Protein AF-A0A2T3LAE2-F1 (afdb_monomer_lite)

Organism: NCBI:txid81447

Structure (mmCIF, N/CA/C/O backbone):
data_AF-A0A2T3LAE2-F1
#
_entry.id   AF-A0A2T3LAE2-F1
#
loop_
_atom_site.group_PDB
_atom_site.id
_atom_site.type_symbol
_atom_site.label_atom_id
_atom_site.label_alt_id
_atom_site.label_comp_id
_atom_site.label_asym_id
_atom_site.label_entity_id
_atom_site.label_seq_id
_atom_site.pdbx_PDB_ins_code
_atom_site.Cartn_x
_atom_site.Cartn_y
_atom_site.Cartn_z
_atom_site.occupancy
_atom_site.B_iso_or_equiv
_atom_site.auth_seq_id
_atom_site.auth_comp_id
_atom_site.auth_asym_id
_atom_site.auth_atom_id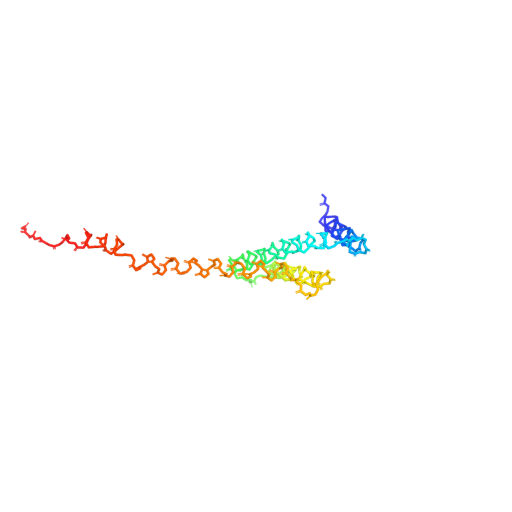
_atom_site.pdbx_PDB_model_num
ATOM 1 N N . MET A 1 1 ? 27.927 7.108 1.931 1.00 53.91 1 MET A N 1
ATOM 2 C CA . MET A 1 1 ? 27.332 6.174 2.907 1.00 53.91 1 MET A CA 1
ATOM 3 C C . MET A 1 1 ? 26.982 4.935 2.109 1.00 53.91 1 MET A C 1
ATOM 5 O O . MET A 1 1 ? 26.287 5.087 1.112 1.00 53.91 1 MET A O 1
ATOM 9 N N . ASP A 1 2 ? 27.569 3.784 2.433 1.00 77.88 2 ASP A N 1
ATOM 10 C CA . ASP A 1 2 ? 27.386 2.579 1.620 1.00 77.88 2 ASP A CA 1
ATOM 11 C C . ASP A 1 2 ? 25.928 2.117 1.653 1.00 77.88 2 ASP A C 1
ATOM 13 O O . ASP A 1 2 ? 25.253 2.179 2.681 1.00 77.88 2 ASP A O 1
ATOM 17 N N . TRP A 1 3 ? 25.447 1.635 0.510 1.00 76.06 3 TRP A N 1
ATOM 18 C CA . TRP A 1 3 ? 24.093 1.102 0.322 1.00 76.06 3 TRP A CA 1
ATOM 19 C C . TRP A 1 3 ? 23.739 0.015 1.351 1.00 76.06 3 TRP A C 1
ATOM 21 O O . TRP A 1 3 ? 22.630 -0.019 1.880 1.00 76.06 3 TRP A O 1
ATOM 31 N N . ILE A 1 4 ? 24.720 -0.811 1.721 1.00 75.19 4 ILE A N 1
ATOM 32 C CA . ILE A 1 4 ? 24.582 -1.848 2.752 1.00 75.19 4 ILE A CA 1
ATOM 33 C C . ILE A 1 4 ? 24.312 -1.223 4.129 1.00 75.19 4 ILE A C 1
ATOM 35 O O . ILE A 1 4 ? 23.499 -1.738 4.892 1.00 75.19 4 ILE A O 1
ATOM 39 N N . THR A 1 5 ? 24.952 -0.092 4.435 1.00 67.69 5 THR A N 1
ATOM 40 C CA . THR A 1 5 ? 24.758 0.652 5.687 1.00 67.69 5 THR A CA 1
ATOM 41 C C . THR A 1 5 ? 23.384 1.317 5.742 1.00 67.69 5 THR A C 1
ATOM 43 O O . THR A 1 5 ? 22.797 1.434 6.812 1.00 67.69 5 THR A O 1
ATOM 46 N N . PHE A 1 6 ? 22.848 1.735 4.593 1.00 82.12 6 PHE A N 1
ATOM 47 C CA . PHE A 1 6 ? 21.501 2.291 4.507 1.00 82.12 6 PHE A CA 1
ATOM 48 C C . PHE A 1 6 ? 20.425 1.215 4.716 1.00 82.12 6 PHE A C 1
ATOM 50 O O . PHE A 1 6 ? 19.500 1.423 5.499 1.00 82.12 6 PHE A O 1
ATOM 57 N N . ILE A 1 7 ? 20.571 0.042 4.086 1.00 77.44 7 ILE A N 1
ATOM 58 C CA . ILE A 1 7 ? 19.644 -1.086 4.281 1.00 77.44 7 ILE A CA 1
ATOM 59 C C . ILE A 1 7 ? 19.687 -1.597 5.721 1.00 77.44 7 ILE A C 1
ATOM 61 O O . ILE A 1 7 ? 18.638 -1.853 6.309 1.00 77.44 7 ILE A O 1
ATOM 65 N N . SER A 1 8 ? 20.877 -1.743 6.309 1.00 59.22 8 SER A N 1
ATOM 66 C CA . SER A 1 8 ? 20.995 -2.217 7.689 1.00 59.22 8 SER A CA 1
ATOM 67 C C . SER A 1 8 ? 20.395 -1.225 8.683 1.00 59.22 8 SER A C 1
ATOM 69 O O . SER A 1 8 ? 19.739 -1.646 9.633 1.00 59.22 8 SER A O 1
ATOM 71 N N . LEU A 1 9 ? 20.527 0.082 8.428 1.00 71.69 9 LEU A N 1
ATOM 72 C CA . LEU A 1 9 ? 19.852 1.122 9.201 1.00 71.69 9 LEU A CA 1
ATOM 73 C C . LEU A 1 9 ? 18.327 1.038 9.043 1.00 71.69 9 LEU A C 1
ATOM 75 O O . LEU A 1 9 ? 17.611 1.084 10.039 1.00 71.69 9 LEU A O 1
ATOM 79 N N . ALA A 1 10 ? 17.821 0.868 7.819 1.00 71.12 10 ALA A N 1
ATOM 80 C CA . ALA A 1 10 ? 16.387 0.737 7.566 1.00 71.12 10 ALA A CA 1
ATOM 81 C C . ALA A 1 10 ? 15.793 -0.501 8.261 1.00 71.12 10 ALA A C 1
ATOM 83 O O . ALA A 1 10 ? 14.755 -0.408 8.919 1.00 71.12 10 ALA A O 1
ATOM 84 N N . LEU A 1 11 ? 16.489 -1.640 8.198 1.00 71.62 11 LEU A N 1
ATOM 85 C CA . LEU A 1 11 ? 16.118 -2.862 8.913 1.00 71.62 11 LEU A CA 1
ATOM 86 C C . LEU A 1 11 ? 16.199 -2.693 10.435 1.00 71.62 11 LEU A C 1
ATOM 88 O O . LEU A 1 11 ? 15.324 -3.188 11.144 1.00 71.62 11 LEU A O 1
ATOM 92 N N . ALA A 1 12 ? 17.200 -1.977 10.952 1.00 57.62 12 ALA A N 1
ATOM 93 C CA . ALA A 1 12 ? 17.325 -1.676 12.379 1.00 57.62 12 ALA A CA 1
ATOM 94 C C . ALA A 1 12 ? 16.172 -0.790 12.884 1.00 57.62 12 ALA A C 1
ATOM 96 O O . ALA A 1 12 ? 15.620 -1.037 13.956 1.00 57.62 12 ALA A O 1
ATOM 97 N N . VAL A 1 13 ? 15.750 0.206 12.099 1.00 76.50 13 VAL A N 1
ATOM 98 C CA . VAL A 1 13 ? 14.578 1.031 12.429 1.00 76.50 13 VAL A CA 1
ATOM 99 C C . VAL A 1 13 ? 13.307 0.183 12.408 1.00 76.50 13 VAL A C 1
ATOM 101 O O . VAL A 1 13 ? 12.534 0.236 13.360 1.00 76.50 13 VAL A O 1
ATOM 104 N N . LEU A 1 14 ? 13.114 -0.654 11.384 1.00 75.94 14 LEU A N 1
ATOM 105 C CA . LEU A 1 14 ? 11.948 -1.540 11.284 1.00 75.94 14 LEU A CA 1
ATOM 106 C C . LEU A 1 14 ? 11.869 -2.534 12.449 1.00 75.94 14 LEU A C 1
ATOM 108 O O . LEU A 1 14 ? 10.818 -2.684 13.064 1.00 75.94 14 LEU A O 1
ATOM 112 N N . SER A 1 15 ? 12.985 -3.167 12.804 1.00 59.84 15 SER A N 1
ATOM 113 C CA . SER A 1 15 ? 13.050 -4.094 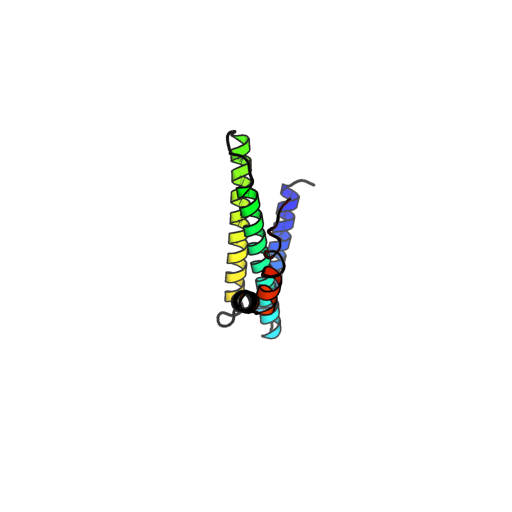13.943 1.00 59.84 15 SER A CA 1
ATOM 114 C C . SER A 1 15 ? 12.839 -3.391 15.285 1.00 59.84 15 SER A C 1
ATOM 116 O O . SER A 1 15 ? 12.173 -3.942 16.158 1.00 59.84 15 SER A O 1
ATOM 118 N N . THR A 1 16 ? 13.306 -2.148 15.434 1.00 66.75 16 THR A N 1
ATOM 119 C CA . THR A 1 16 ? 13.025 -1.324 16.622 1.00 66.75 16 THR A CA 1
ATOM 120 C C . THR A 1 16 ? 11.539 -0.975 16.716 1.00 66.75 16 THR A C 1
ATOM 122 O O . THR A 1 16 ? 10.958 -1.071 17.793 1.00 66.75 16 THR A O 1
ATOM 125 N N . VAL A 1 17 ? 10.893 -0.641 15.595 1.00 70.69 17 VAL A N 1
ATOM 126 C CA . VAL A 1 17 ? 9.442 -0.393 15.539 1.00 70.69 17 VAL A CA 1
ATOM 127 C C . VAL A 1 17 ? 8.658 -1.655 15.909 1.00 70.69 17 VAL A C 1
ATOM 129 O O . VAL A 1 17 ? 7.721 -1.566 16.695 1.00 70.69 17 VAL A O 1
ATOM 132 N N . ILE A 1 18 ? 9.075 -2.832 15.429 1.00 74.12 18 ILE A N 1
ATOM 133 C CA . ILE A 1 18 ? 8.465 -4.122 15.794 1.00 74.12 18 ILE A CA 1
ATOM 134 C C . ILE A 1 18 ? 8.683 -4.447 17.283 1.00 74.12 18 ILE A C 1
ATOM 136 O O . ILE A 1 18 ? 7.781 -4.958 17.939 1.00 74.12 18 ILE A O 1
ATOM 140 N N . ALA A 1 19 ? 9.845 -4.127 17.854 1.00 68.31 19 ALA A N 1
ATOM 141 C CA . ALA A 1 19 ? 10.113 -4.340 19.278 1.00 68.31 19 ALA A CA 1
ATOM 142 C C . ALA A 1 19 ? 9.275 -3.407 20.171 1.00 68.31 19 ALA A C 1
ATOM 144 O O . ALA A 1 19 ? 8.698 -3.851 21.163 1.00 68.31 19 ALA A O 1
ATOM 145 N N . VAL A 1 20 ? 9.147 -2.131 19.790 1.00 63.84 20 VAL A N 1
ATOM 146 C CA . VAL A 1 20 ? 8.247 -1.169 20.449 1.00 63.84 20 VAL A CA 1
ATOM 147 C C . VAL A 1 20 ? 6.793 -1.616 20.315 1.00 63.84 20 VAL A C 1
ATOM 149 O O . VAL A 1 20 ? 6.030 -1.511 21.268 1.00 63.84 20 VAL A O 1
ATOM 152 N N . TYR A 1 21 ? 6.423 -2.176 19.166 1.00 64.38 21 TYR A N 1
ATOM 153 C CA . TYR A 1 21 ? 5.112 -2.759 18.918 1.00 64.38 21 TYR A CA 1
ATOM 154 C C . TYR A 1 21 ? 4.830 -3.960 19.825 1.00 64.38 21 TYR A C 1
ATOM 156 O O . TYR A 1 21 ? 3.791 -4.000 20.472 1.00 64.38 21 TYR A O 1
ATOM 164 N N . GLN A 1 22 ? 5.761 -4.911 19.943 1.00 59.44 22 GLN A N 1
ATOM 165 C CA . GLN A 1 22 ? 5.615 -6.052 20.852 1.00 59.44 22 GLN A CA 1
ATOM 166 C C . GLN A 1 22 ? 5.527 -5.596 22.312 1.00 59.44 22 GLN A C 1
ATOM 168 O O . GLN A 1 22 ? 4.696 -6.099 23.063 1.00 59.44 22 GLN A O 1
ATOM 173 N N . TRP A 1 23 ? 6.321 -4.597 22.700 1.00 58.75 23 TRP A N 1
ATOM 174 C CA . TRP A 1 23 ? 6.257 -3.998 24.030 1.00 58.75 23 TRP A CA 1
ATOM 175 C C . TRP A 1 23 ? 4.918 -3.280 24.288 1.00 58.75 23 TRP A C 1
ATOM 177 O O . TRP A 1 23 ? 4.329 -3.458 25.350 1.00 58.75 23 TRP A O 1
ATOM 187 N N . ALA A 1 24 ? 4.383 -2.547 23.306 1.00 55.75 24 ALA A N 1
ATOM 188 C CA . ALA A 1 24 ? 3.093 -1.859 23.397 1.00 55.75 24 ALA A CA 1
ATOM 189 C C . ALA A 1 24 ? 1.893 -2.828 23.411 1.00 55.75 24 ALA A C 1
ATOM 191 O O . ALA A 1 24 ? 0.947 -2.625 24.169 1.00 55.75 24 ALA A O 1
ATOM 192 N N . VAL A 1 25 ? 1.946 -3.910 22.626 1.00 59.81 25 VAL A N 1
ATOM 193 C CA . VAL A 1 25 ? 0.921 -4.970 22.598 1.00 59.81 25 VAL A CA 1
ATOM 194 C C . VAL A 1 25 ? 0.876 -5.741 23.921 1.00 59.81 25 VAL A C 1
ATOM 196 O O . VAL A 1 25 ? -0.207 -6.106 24.374 1.00 59.81 25 VAL A O 1
ATOM 199 N N . ILE A 1 26 ? 2.027 -5.956 24.567 1.00 56.09 26 ILE A N 1
ATOM 200 C CA . ILE A 1 26 ? 2.114 -6.621 25.878 1.00 56.09 26 ILE A CA 1
ATOM 201 C C . ILE A 1 26 ? 1.645 -5.697 27.019 1.00 56.09 26 ILE A C 1
ATOM 203 O O . ILE A 1 26 ? 1.209 -6.198 28.055 1.00 56.09 26 ILE A O 1
ATOM 207 N N . ASN A 1 27 ? 1.704 -4.369 26.847 1.00 59.44 27 ASN A N 1
ATOM 208 C CA . ASN A 1 27 ? 1.588 -3.423 27.960 1.00 59.44 27 ASN A CA 1
ATOM 209 C C . ASN A 1 27 ? 0.333 -2.521 27.978 1.00 59.44 27 ASN A C 1
ATOM 211 O O . ASN A 1 27 ? 0.203 -1.771 28.943 1.00 59.44 27 ASN A O 1
ATOM 215 N N . GLU A 1 28 ? -0.600 -2.531 2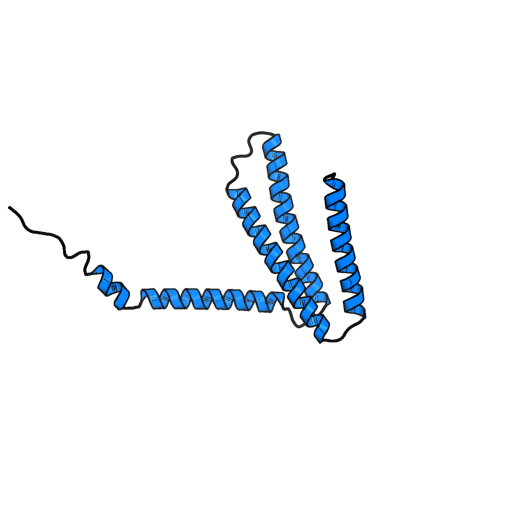7.004 1.00 53.97 28 GLU A N 1
ATOM 216 C CA . GLU A 1 28 ? -1.660 -1.496 27.032 1.00 53.97 28 GLU A CA 1
ATOM 217 C C . GLU A 1 28 ? -3.084 -1.788 26.504 1.00 53.97 28 GLU A C 1
ATOM 219 O O . GLU A 1 28 ? -3.366 -2.683 25.708 1.00 53.97 28 GLU A O 1
ATOM 224 N N . SER A 1 29 ? -3.992 -0.951 27.032 1.00 61.44 29 SER A N 1
ATOM 225 C CA . SER A 1 29 ? -5.457 -0.910 26.919 1.00 61.44 29 SER A CA 1
ATOM 226 C C . SER A 1 29 ? -6.021 -0.763 25.491 1.00 61.44 29 SER A C 1
ATOM 228 O O . SER A 1 29 ? -5.327 -0.368 24.557 1.00 61.44 29 SER A O 1
ATOM 230 N N . ASN A 1 30 ? -7.336 -0.987 25.333 1.00 63.62 30 ASN A N 1
ATOM 231 C CA . ASN A 1 30 ? -8.073 -0.938 24.054 1.00 63.62 30 ASN A CA 1
ATOM 232 C C . ASN A 1 30 ? -7.837 0.324 23.192 1.00 63.62 30 ASN A C 1
ATOM 234 O O . ASN A 1 30 ? -8.010 0.273 21.976 1.00 63.62 30 ASN A O 1
ATOM 238 N N . LYS A 1 31 ? -7.456 1.465 23.788 1.00 67.69 31 LYS A N 1
ATOM 239 C CA . LYS A 1 31 ? -7.214 2.713 23.046 1.00 67.69 31 LYS A CA 1
ATOM 240 C C . LYS A 1 31 ? -5.936 2.643 22.199 1.00 67.69 31 LYS A C 1
ATOM 242 O O . LYS A 1 31 ? -5.975 3.006 21.026 1.00 67.69 31 LYS A O 1
ATOM 247 N N . THR A 1 32 ? -4.853 2.120 22.768 1.00 72.19 32 THR A N 1
ATOM 248 C CA . THR A 1 32 ? -3.546 1.988 22.108 1.00 72.19 32 THR A CA 1
ATOM 249 C C . THR A 1 32 ? -3.600 0.955 20.987 1.00 72.19 32 THR A C 1
ATOM 251 O O . THR A 1 32 ? -3.053 1.188 19.913 1.00 72.19 32 THR A O 1
ATOM 254 N N . LYS A 1 33 ? -4.360 -0.135 21.179 1.00 72.00 33 LYS A N 1
ATOM 255 C CA . LYS A 1 33 ? -4.646 -1.126 20.127 1.00 72.00 33 LYS A CA 1
ATOM 256 C C . LYS A 1 33 ? -5.230 -0.471 18.879 1.00 72.00 33 LYS A C 1
ATOM 258 O O . LYS A 1 33 ? -4.686 -0.628 17.793 1.00 72.00 33 LYS A O 1
ATOM 263 N N . ARG A 1 34 ? -6.278 0.340 19.046 1.00 77.25 34 ARG A N 1
ATOM 264 C CA . ARG A 1 34 ? -6.944 1.022 17.929 1.00 77.25 34 ARG A CA 1
ATOM 265 C C . ARG A 1 34 ? -6.013 1.992 17.195 1.00 77.25 34 ARG A C 1
ATOM 267 O O . ARG A 1 34 ? -6.063 2.080 15.975 1.00 77.25 34 ARG A O 1
ATOM 274 N N . GLU A 1 35 ? -5.169 2.725 17.919 1.00 78.88 35 GLU A N 1
ATOM 275 C CA . GLU A 1 35 ? -4.173 3.625 17.314 1.00 78.88 35 GLU A CA 1
ATOM 276 C C . GLU A 1 35 ? -3.125 2.848 16.502 1.00 78.88 35 GLU A C 1
ATOM 278 O O . GLU A 1 35 ? -2.814 3.235 15.374 1.00 78.88 35 GLU A O 1
ATOM 283 N N . LEU A 1 36 ? -2.659 1.709 17.025 1.00 77.62 36 LEU A N 1
ATOM 284 C CA . LEU A 1 36 ? -1.759 0.791 16.325 1.00 77.62 36 LEU A CA 1
ATOM 285 C C . LEU A 1 36 ? -2.385 0.250 15.032 1.00 77.62 36 LEU A C 1
ATOM 287 O O . LEU A 1 36 ? -1.726 0.239 13.996 1.00 77.62 36 LEU A O 1
ATOM 291 N N . GLN A 1 37 ? -3.660 -0.141 15.066 1.00 81.56 37 GLN A N 1
ATOM 292 C CA . GLN A 1 37 ? -4.377 -0.630 13.885 1.00 81.56 37 GLN A CA 1
ATOM 293 C C . GLN A 1 37 ? -4.495 0.437 12.794 1.00 81.56 37 GLN A C 1
ATOM 295 O O . GLN A 1 37 ? -4.216 0.158 11.634 1.00 81.56 37 GLN A O 1
ATOM 300 N N . TYR A 1 38 ? -4.819 1.686 13.147 1.00 83.81 38 TYR A N 1
ATOM 301 C CA . TYR A 1 38 ? -4.843 2.778 12.167 1.00 83.81 38 TYR A CA 1
ATOM 302 C C . TYR A 1 38 ? -3.457 3.096 11.598 1.00 83.81 38 TYR A C 1
ATOM 304 O O . TYR A 1 38 ? -3.342 3.436 10.419 1.00 83.81 38 TYR A O 1
ATOM 312 N N . LEU A 1 39 ? -2.402 2.973 12.406 1.00 80.81 39 LEU A N 1
ATOM 313 C CA . LEU A 1 39 ? -1.032 3.136 11.930 1.00 80.81 39 LEU A CA 1
ATOM 314 C C . LEU A 1 39 ? -0.654 2.023 10.943 1.00 80.81 39 LEU A C 1
ATOM 316 O O . LEU A 1 39 ? -0.156 2.319 9.856 1.00 80.81 39 LEU A O 1
ATOM 320 N N . LEU A 1 40 ? -0.960 0.764 11.269 1.00 78.38 40 LEU A N 1
ATOM 321 C CA . LEU A 1 40 ? -0.775 -0.372 10.361 1.00 78.38 40 LEU A CA 1
ATOM 322 C C . LEU A 1 40 ? -1.618 -0.234 9.092 1.00 78.38 40 LEU A C 1
ATOM 324 O O . LEU A 1 40 ? -1.125 -0.523 8.005 1.00 78.38 40 LEU A O 1
ATOM 328 N N . ALA A 1 41 ? -2.837 0.293 9.197 1.00 79.62 41 ALA A N 1
ATOM 329 C CA . ALA A 1 41 ? -3.675 0.585 8.043 1.00 79.62 41 ALA A CA 1
ATOM 330 C C . ALA A 1 41 ? -3.098 1.688 7.151 1.00 79.62 41 ALA A C 1
ATOM 332 O O . ALA A 1 41 ? -3.175 1.603 5.923 1.00 79.62 41 ALA A O 1
ATOM 333 N N . GLY A 1 42 ? -2.457 2.696 7.744 1.00 79.69 42 GLY A N 1
ATOM 334 C CA . GLY A 1 42 ? -1.675 3.687 7.012 1.00 79.69 42 GLY A CA 1
ATOM 335 C C . GLY A 1 42 ? -0.493 3.060 6.266 1.00 79.69 42 GLY A C 1
ATOM 336 O O . GLY A 1 42 ? -0.305 3.331 5.080 1.00 79.69 42 GLY A O 1
ATOM 337 N N . VAL A 1 43 ? 0.269 2.185 6.932 1.00 79.56 43 VAL A N 1
ATOM 338 C CA . VAL A 1 43 ? 1.409 1.470 6.329 1.00 79.56 43 VAL A CA 1
ATOM 339 C C . VAL A 1 43 ? 0.953 0.552 5.195 1.00 79.56 43 VAL A C 1
ATOM 341 O O . VAL A 1 43 ? 1.538 0.599 4.114 1.00 79.56 43 VAL A O 1
ATOM 344 N N . ASN A 1 44 ? -0.112 -0.226 5.400 1.00 86.00 44 ASN A N 1
ATOM 345 C CA . ASN A 1 44 ? -0.687 -1.110 4.388 1.00 86.00 44 ASN A CA 1
ATOM 346 C C . ASN A 1 44 ? -1.100 -0.320 3.135 1.00 86.00 44 ASN A C 1
ATOM 348 O O . ASN A 1 44 ? -0.648 -0.628 2.033 1.00 86.00 44 ASN A O 1
ATOM 352 N N . ASN A 1 45 ? -1.865 0.763 3.303 1.00 84.38 45 ASN A N 1
ATOM 353 C CA . ASN A 1 45 ? -2.284 1.599 2.178 1.00 84.38 45 ASN A CA 1
ATOM 354 C C . ASN A 1 45 ? -1.097 2.248 1.452 1.00 84.38 45 ASN A C 1
ATOM 356 O O . ASN A 1 45 ? -1.092 2.318 0.223 1.00 84.38 45 ASN A O 1
ATOM 360 N N . ALA A 1 46 ? -0.080 2.707 2.185 1.00 83.38 46 ALA A N 1
ATOM 361 C CA . ALA A 1 46 ? 1.127 3.269 1.585 1.00 83.38 46 ALA A CA 1
ATOM 362 C C . ALA A 1 46 ? 1.914 2.216 0.785 1.00 83.38 46 ALA A C 1
ATOM 364 O O . ALA A 1 46 ? 2.383 2.511 -0.316 1.00 83.38 46 ALA A O 1
ATOM 365 N N . ALA A 1 47 ? 2.029 0.991 1.306 1.00 78.06 47 ALA A N 1
ATOM 366 C CA . ALA A 1 47 ? 2.678 -0.123 0.623 1.00 78.06 47 ALA A CA 1
ATOM 367 C C . ALA A 1 47 ? 1.929 -0.503 -0.665 1.00 78.06 47 ALA A C 1
ATOM 369 O O . ALA A 1 47 ? 2.546 -0.558 -1.726 1.00 78.06 47 ALA A O 1
ATOM 370 N N . LEU A 1 48 ? 0.598 -0.634 -0.613 1.00 82.75 48 LEU A N 1
ATOM 371 C CA . LEU A 1 48 ? -0.234 -0.903 -1.793 1.00 82.75 48 LEU A CA 1
ATOM 372 C C . LEU A 1 48 ? -0.122 0.205 -2.851 1.00 82.75 48 LEU A C 1
ATOM 374 O O . LEU A 1 48 ? 0.016 -0.075 -4.042 1.00 82.75 48 LEU A O 1
ATOM 378 N N . GLN A 1 49 ? -0.134 1.477 -2.438 1.00 86.88 49 GLN A N 1
ATOM 379 C CA . GLN A 1 49 ? 0.054 2.598 -3.364 1.00 86.88 49 GLN A CA 1
ATOM 380 C C . GLN A 1 49 ? 1.425 2.561 -4.039 1.00 86.88 49 GLN A C 1
ATOM 382 O O . GLN A 1 49 ? 1.518 2.765 -5.251 1.00 86.88 49 GLN A O 1
ATOM 387 N N . LYS A 1 50 ? 2.489 2.269 -3.281 1.00 85.38 50 LYS A N 1
ATOM 388 C CA . LYS A 1 50 ? 3.836 2.130 -3.841 1.00 85.38 50 LYS A CA 1
ATOM 389 C C . LYS A 1 50 ? 3.951 0.934 -4.775 1.00 85.38 50 LYS A C 1
ATOM 391 O O . LYS A 1 50 ? 4.519 1.094 -5.849 1.00 85.38 50 LYS A O 1
ATOM 396 N N . GLN A 1 51 ? 3.352 -0.206 -4.434 1.00 84.44 51 GLN A N 1
ATOM 397 C CA . GLN A 1 51 ? 3.285 -1.377 -5.308 1.00 84.44 51 GLN A CA 1
ATOM 398 C C . GLN A 1 51 ? 2.637 -1.031 -6.658 1.00 84.44 51 GLN A C 1
ATOM 400 O O . GLN A 1 51 ? 3.188 -1.360 -7.709 1.00 84.44 51 GLN A O 1
ATOM 405 N N . MET A 1 52 ? 1.499 -0.326 -6.647 1.00 85.00 52 MET A N 1
ATOM 406 C CA . MET A 1 52 ? 0.824 0.115 -7.875 1.00 85.00 52 MET A CA 1
ATOM 407 C C . MET A 1 52 ? 1.673 1.105 -8.678 1.00 85.00 52 MET A C 1
ATOM 409 O O . MET A 1 52 ? 1.782 0.979 -9.898 1.00 85.00 52 MET A O 1
ATOM 413 N N . ALA A 1 53 ? 2.307 2.073 -8.009 1.00 84.81 53 ALA A N 1
ATOM 414 C CA . ALA A 1 53 ? 3.204 3.020 -8.664 1.00 84.81 53 ALA A CA 1
ATOM 415 C C . ALA A 1 53 ? 4.396 2.307 -9.329 1.00 84.81 53 ALA A C 1
ATOM 417 O O . ALA A 1 53 ? 4.728 2.617 -10.472 1.00 84.81 53 ALA A O 1
ATOM 418 N N . TRP A 1 54 ? 4.987 1.317 -8.654 1.00 83.56 54 TRP A N 1
ATOM 419 C CA . TRP A 1 54 ? 6.089 0.516 -9.191 1.00 83.56 54 TRP A CA 1
ATOM 420 C C . TRP A 1 54 ? 5.649 -0.352 -10.369 1.00 83.56 54 TRP A C 1
ATOM 422 O O . TRP A 1 54 ? 6.335 -0.409 -11.383 1.00 83.56 54 TRP A O 1
ATOM 432 N N . GLN A 1 55 ? 4.466 -0.969 -10.292 1.00 86.81 55 GLN A N 1
ATOM 433 C CA . GLN A 1 55 ? 3.902 -1.728 -11.409 1.00 86.81 55 GLN A CA 1
ATOM 434 C C . GLN A 1 55 ? 3.694 -0.843 -12.646 1.00 86.81 55 GLN A C 1
ATOM 436 O O . GLN A 1 55 ? 3.997 -1.266 -13.760 1.00 86.81 55 GLN A O 1
ATOM 441 N N . ASN A 1 56 ? 3.228 0.394 -12.461 1.00 87.75 56 ASN A N 1
ATOM 442 C CA . ASN A 1 56 ? 3.097 1.347 -13.561 1.00 87.75 56 ASN A CA 1
ATOM 443 C C . ASN A 1 56 ? 4.459 1.710 -14.164 1.00 87.75 56 ASN A C 1
ATOM 445 O O . ASN A 1 56 ? 4.573 1.758 -15.384 1.00 87.75 56 ASN A O 1
ATOM 449 N N . GLN A 1 57 ? 5.490 1.905 -13.337 1.00 83.31 57 GLN A N 1
ATOM 450 C CA . GLN A 1 57 ? 6.851 2.158 -13.823 1.00 83.31 57 GLN A CA 1
ATOM 451 C C . GLN A 1 57 ? 7.401 0.972 -14.616 1.00 83.31 57 GLN A C 1
ATOM 453 O O . GLN A 1 57 ? 7.919 1.168 -15.712 1.00 83.31 57 GLN A O 1
ATOM 458 N N . ILE A 1 58 ? 7.214 -0.255 -14.120 1.00 84.81 58 ILE A N 1
ATOM 459 C CA . ILE A 1 58 ? 7.603 -1.483 -14.827 1.00 84.81 58 ILE A CA 1
ATOM 460 C C . ILE A 1 58 ? 6.940 -1.550 -16.204 1.00 84.81 58 ILE A C 1
ATOM 462 O O . ILE A 1 58 ? 7.599 -1.868 -17.188 1.00 84.81 58 ILE A O 1
ATOM 466 N N . ASN A 1 59 ? 5.655 -1.200 -16.292 1.00 85.00 59 ASN A N 1
ATOM 467 C CA . ASN A 1 59 ? 4.916 -1.206 -17.555 1.00 85.00 59 ASN A CA 1
ATOM 468 C C . ASN A 1 59 ? 5.405 -0.139 -18.553 1.00 85.00 59 ASN A C 1
ATOM 470 O O . ASN A 1 59 ? 5.098 -0.241 -19.738 1.00 85.00 59 ASN A O 1
ATOM 474 N N . THR A 1 60 ? 6.129 0.882 -18.085 1.00 84.88 60 THR A N 1
ATOM 475 C CA . THR A 1 60 ? 6.728 1.929 -18.929 1.00 84.88 60 THR A CA 1
ATOM 476 C C . THR A 1 60 ? 8.190 1.670 -19.294 1.00 84.88 60 THR A C 1
ATOM 478 O O . THR A 1 60 ? 8.765 2.471 -20.027 1.00 84.88 60 THR A O 1
ATOM 481 N N . LEU A 1 61 ? 8.803 0.592 -18.791 1.00 80.88 61 LEU A N 1
ATOM 482 C CA . LEU A 1 61 ? 10.174 0.229 -19.153 1.00 80.88 61 LEU A CA 1
ATOM 483 C C . LEU A 1 61 ? 10.238 -0.297 -20.594 1.00 80.88 61 LEU A C 1
ATOM 485 O O . LEU A 1 61 ? 9.340 -1.006 -21.055 1.00 80.88 61 LEU A O 1
ATOM 489 N N . ASP A 1 62 ? 11.332 0.031 -21.284 1.00 79.12 62 ASP A N 1
ATOM 490 C CA . ASP A 1 62 ? 11.666 -0.558 -22.581 1.00 79.12 62 ASP A CA 1
ATOM 491 C C . ASP A 1 62 ? 11.913 -2.072 -22.461 1.00 79.12 62 ASP A C 1
ATOM 493 O O . ASP A 1 62 ? 12.114 -2.624 -21.375 1.00 79.12 62 ASP A O 1
ATOM 497 N N . LYS A 1 63 ? 11.880 -2.774 -23.599 1.00 80.62 63 LYS A N 1
ATOM 498 C CA . LYS A 1 63 ? 12.053 -4.232 -23.633 1.00 80.62 63 LYS A CA 1
ATOM 499 C C . LYS A 1 63 ? 13.409 -4.644 -23.049 1.00 80.62 63 LYS A C 1
ATOM 501 O O . LYS A 1 63 ? 14.446 -4.102 -23.415 1.00 80.62 63 LYS A O 1
ATOM 506 N N . PHE A 1 64 ? 13.394 -5.666 -22.192 1.00 83.44 64 PHE A N 1
ATOM 507 C CA . PHE A 1 64 ? 14.598 -6.246 -21.594 1.00 83.44 64 PHE A CA 1
ATOM 508 C C . PHE A 1 64 ? 15.363 -7.100 -22.620 1.00 83.44 64 PHE A C 1
ATOM 510 O O . PHE A 1 64 ? 15.126 -8.305 -22.748 1.00 83.44 64 PHE A O 1
ATOM 517 N N . GLU A 1 65 ? 16.262 -6.477 -23.382 1.00 84.75 65 GLU A N 1
ATOM 518 C CA . GLU A 1 65 ? 17.012 -7.142 -24.458 1.00 84.75 65 GLU A CA 1
ATOM 519 C C . GLU A 1 65 ? 18.443 -7.505 -24.043 1.00 84.75 65 GLU A C 1
ATOM 521 O O . GLU A 1 65 ? 18.948 -8.564 -24.427 1.00 84.75 65 GLU A O 1
ATOM 526 N N . SER A 1 66 ? 19.094 -6.684 -23.213 1.00 89.19 66 SER A N 1
ATOM 527 C CA . SER A 1 66 ? 20.434 -6.972 -22.702 1.00 89.19 66 SER A CA 1
ATOM 528 C C . SER A 1 66 ? 20.403 -7.666 -21.338 1.00 89.19 66 SER A C 1
ATOM 530 O O . SER A 1 66 ? 19.437 -7.597 -20.578 1.00 89.19 66 SER A O 1
ATOM 532 N N . ARG A 1 67 ? 21.510 -8.326 -20.979 1.00 83.94 67 ARG A N 1
ATOM 533 C CA . ARG A 1 67 ? 21.664 -8.949 -19.655 1.00 83.94 67 ARG A CA 1
ATOM 534 C C . ARG A 1 67 ? 21.578 -7.930 -18.513 1.00 83.94 67 ARG A C 1
ATOM 536 O O . ARG A 1 67 ? 21.061 -8.265 -17.455 1.00 83.94 67 ARG A O 1
ATOM 543 N N . GLN A 1 68 ? 22.048 -6.706 -18.745 1.00 83.81 68 GLN A N 1
ATOM 544 C CA . GLN A 1 68 ? 21.965 -5.621 -17.771 1.00 83.81 68 GLN A CA 1
ATOM 545 C C . GLN A 1 68 ? 20.512 -5.172 -17.564 1.00 83.81 68 GLN A C 1
ATOM 547 O O . GLN A 1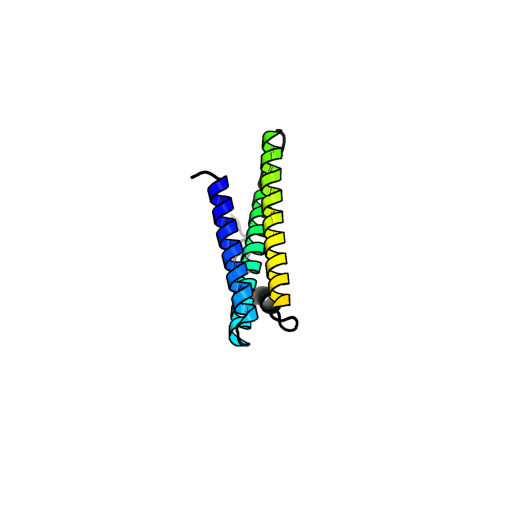 68 ? 20.096 -4.985 -16.424 1.00 83.81 68 GLN A O 1
ATOM 552 N N . ASP A 1 69 ? 19.716 -5.111 -18.633 1.00 84.00 69 ASP A N 1
ATOM 553 C CA . ASP A 1 69 ? 18.292 -4.765 -18.543 1.00 84.00 69 ASP A CA 1
ATOM 554 C C . ASP A 1 69 ? 17.511 -5.825 -17.764 1.00 84.00 69 ASP A C 1
ATOM 556 O O . ASP A 1 69 ? 16.626 -5.494 -16.981 1.00 84.00 69 ASP A O 1
ATOM 560 N N . TRP A 1 70 ? 17.872 -7.102 -17.915 1.00 85.06 70 TRP A N 1
ATOM 561 C CA . TRP A 1 70 ? 17.292 -8.189 -17.123 1.00 85.06 70 TRP A CA 1
ATOM 562 C C . TRP A 1 70 ? 17.619 -8.092 -15.633 1.00 85.06 70 TRP A C 1
ATOM 564 O O . TRP A 1 70 ? 16.755 -8.379 -14.801 1.00 85.06 70 TRP A O 1
ATOM 574 N N . ASP A 1 71 ? 18.841 -7.694 -15.282 1.00 84.19 71 ASP A N 1
ATOM 575 C CA . ASP A 1 71 ? 19.222 -7.494 -13.883 1.00 84.19 71 ASP A CA 1
ATOM 576 C C . ASP A 1 71 ? 18.472 -6.296 -13.281 1.00 84.19 71 ASP A C 1
ATOM 578 O O . ASP A 1 71 ? 17.933 -6.397 -12.177 1.00 84.19 71 ASP A O 1
ATOM 582 N N . THR A 1 72 ? 18.321 -5.209 -14.040 1.00 83.25 72 THR A N 1
ATOM 583 C CA . THR A 1 72 ? 17.484 -4.066 -13.661 1.00 83.25 72 THR A CA 1
ATOM 584 C C . THR A 1 72 ? 16.009 -4.459 -13.531 1.00 83.25 72 THR A C 1
ATOM 586 O O . THR A 1 72 ? 15.386 -4.173 -12.511 1.00 83.25 72 THR A O 1
ATOM 589 N N . GLY A 1 73 ? 15.446 -5.181 -14.501 1.00 83.31 73 GLY A N 1
ATOM 590 C CA . GLY A 1 73 ? 14.058 -5.647 -14.471 1.00 83.31 73 GLY A CA 1
ATOM 591 C C . GLY A 1 73 ? 13.761 -6.547 -13.270 1.00 83.31 73 GLY A C 1
ATOM 592 O O . GLY A 1 73 ? 12.710 -6.420 -12.643 1.00 83.31 73 GLY A O 1
ATOM 593 N N . ARG A 1 74 ? 14.709 -7.408 -12.879 1.00 85.56 74 ARG A N 1
ATOM 594 C CA . ARG A 1 74 ? 14.599 -8.214 -11.653 1.00 85.56 74 ARG A CA 1
ATOM 595 C C . ARG A 1 74 ? 14.555 -7.367 -10.388 1.00 85.56 74 ARG A C 1
ATOM 597 O O . ARG A 1 74 ? 13.808 -7.725 -9.484 1.00 85.56 74 ARG A O 1
ATOM 604 N N . LEU A 1 75 ? 15.328 -6.282 -10.311 1.00 84.25 75 LEU A N 1
ATOM 605 C CA . LEU A 1 75 ? 15.285 -5.368 -9.165 1.00 84.25 75 LEU A CA 1
ATOM 606 C C . LEU A 1 75 ? 13.908 -4.714 -9.043 1.00 84.25 75 LEU A C 1
ATOM 608 O O . LEU A 1 75 ? 13.300 -4.796 -7.981 1.00 84.25 75 LEU A O 1
ATOM 612 N N . TYR A 1 76 ? 13.370 -4.182 -10.142 1.00 82.31 76 TYR A N 1
ATOM 613 C CA . TYR A 1 76 ? 12.034 -3.585 -10.138 1.00 82.31 76 TYR A CA 1
ATOM 614 C C . TYR A 1 76 ? 10.941 -4.589 -9.747 1.00 82.31 76 TYR A C 1
ATOM 616 O O . TYR A 1 76 ? 10.071 -4.281 -8.933 1.00 82.31 76 TYR A O 1
ATOM 624 N N . LEU A 1 77 ? 10.980 -5.804 -10.305 1.00 83.69 77 LEU A N 1
ATOM 625 C CA . LEU A 1 77 ? 10.020 -6.855 -9.955 1.00 83.69 77 LEU A CA 1
ATOM 626 C C . LEU A 1 77 ? 10.128 -7.248 -8.480 1.00 83.69 77 LEU A C 1
ATOM 628 O O . LEU A 1 77 ? 9.105 -7.405 -7.820 1.00 83.69 77 LEU A O 1
ATOM 632 N N . ARG A 1 78 ? 11.354 -7.347 -7.957 1.00 85.62 78 ARG A N 1
ATOM 633 C CA . ARG A 1 78 ? 11.594 -7.653 -6.548 1.00 85.62 78 ARG A CA 1
ATOM 634 C C . ARG A 1 78 ? 11.049 -6.570 -5.627 1.00 85.62 78 ARG A C 1
ATOM 636 O O . ARG A 1 78 ? 10.340 -6.893 -4.689 1.00 85.62 78 ARG A O 1
ATOM 643 N N . GLU A 1 79 ? 11.317 -5.303 -5.914 1.00 80.69 79 GLU A N 1
ATOM 644 C CA . GLU A 1 79 ? 10.813 -4.193 -5.098 1.00 80.69 79 GLU A CA 1
ATOM 645 C C . GLU A 1 79 ? 9.279 -4.133 -5.091 1.00 80.69 79 GLU A C 1
ATOM 647 O O . GLU A 1 79 ? 8.670 -3.858 -4.057 1.00 80.69 79 GLU A O 1
ATOM 652 N N . ARG A 1 80 ? 8.628 -4.440 -6.222 1.00 83.69 80 ARG A N 1
ATOM 653 C CA . ARG A 1 80 ?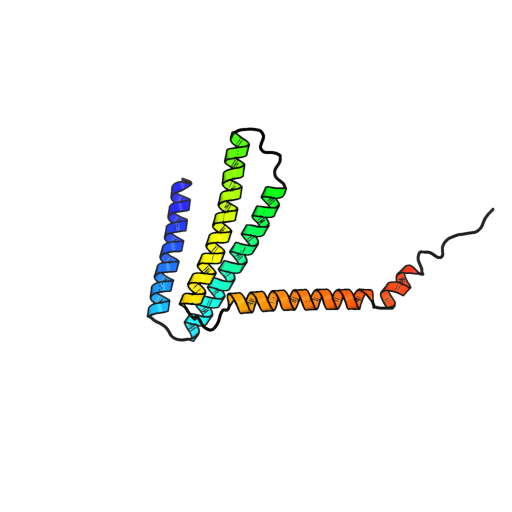 7.165 -4.589 -6.271 1.00 83.69 80 ARG A CA 1
ATOM 654 C C . ARG A 1 80 ? 6.690 -5.688 -5.316 1.00 83.69 80 ARG A C 1
ATOM 656 O O . ARG A 1 80 ? 5.703 -5.485 -4.608 1.00 83.69 80 ARG A O 1
ATOM 663 N N . ASP A 1 81 ? 7.359 -6.836 -5.328 1.00 80.62 81 ASP A N 1
ATOM 664 C CA . ASP A 1 81 ? 7.007 -7.974 -4.480 1.00 80.62 81 ASP A CA 1
ATOM 665 C C . ASP A 1 81 ? 7.271 -7.662 -2.992 1.00 80.62 81 ASP A C 1
ATOM 667 O O . ASP A 1 81 ? 6.423 -7.968 -2.156 1.00 80.62 81 ASP A O 1
ATOM 671 N N . ASP A 1 82 ? 8.345 -6.932 -2.669 1.00 81.94 82 ASP A N 1
ATOM 672 C CA . ASP A 1 82 ? 8.649 -6.461 -1.310 1.00 81.94 82 ASP A CA 1
ATOM 673 C C . ASP A 1 82 ? 7.532 -5.538 -0.767 1.00 81.94 82 ASP A C 1
ATOM 675 O O . ASP A 1 82 ? 7.145 -5.631 0.401 1.00 81.94 82 ASP A O 1
ATOM 679 N N . PHE A 1 83 ? 6.949 -4.662 -1.600 1.00 81.19 83 PHE A N 1
ATOM 680 C CA . PHE A 1 83 ? 5.794 -3.848 -1.187 1.00 81.19 83 PHE A CA 1
ATOM 681 C C . PHE A 1 83 ? 4.532 -4.684 -0.949 1.00 81.19 83 PHE A C 1
ATOM 683 O O . PHE A 1 83 ? 3.766 -4.381 -0.029 1.00 81.19 83 PHE A O 1
ATOM 690 N N . ALA A 1 84 ? 4.316 -5.733 -1.745 1.00 79.19 84 ALA A N 1
ATOM 691 C CA . ALA A 1 84 ? 3.207 -6.657 -1.529 1.00 79.19 84 ALA A CA 1
ATOM 692 C C . ALA A 1 84 ? 3.375 -7.417 -0.202 1.00 79.19 84 ALA A C 1
ATOM 694 O O . ALA A 1 84 ? 2.416 -7.550 0.559 1.00 79.19 84 ALA A O 1
ATOM 695 N N . GLU A 1 85 ? 4.596 -7.859 0.106 1.00 80.12 85 GLU A N 1
ATOM 696 C CA . GLU A 1 85 ? 4.926 -8.521 1.370 1.00 80.12 85 GLU A CA 1
ATOM 697 C C . GLU A 1 85 ? 4.741 -7.575 2.566 1.00 80.12 85 GLU A C 1
ATOM 699 O O . GLU A 1 85 ? 4.103 -7.945 3.551 1.00 80.12 85 GLU A O 1
ATOM 704 N N . LEU A 1 86 ? 5.191 -6.319 2.464 1.00 77.31 86 LEU A N 1
ATOM 705 C CA . LEU A 1 86 ? 4.963 -5.300 3.496 1.00 77.31 86 LEU A CA 1
ATOM 706 C C . LEU A 1 86 ? 3.472 -5.058 3.766 1.00 77.31 86 LEU A C 1
ATOM 708 O O . LEU A 1 86 ? 3.072 -4.935 4.926 1.00 77.31 86 LEU A O 1
ATOM 712 N N . ALA A 1 87 ? 2.644 -5.006 2.719 1.00 76.31 87 ALA A N 1
ATOM 713 C CA . ALA A 1 87 ? 1.199 -4.871 2.875 1.00 76.31 87 ALA A CA 1
ATOM 714 C C . ALA A 1 87 ? 0.601 -6.080 3.616 1.00 76.31 87 ALA A C 1
ATOM 716 O O . ALA A 1 87 ? -0.166 -5.894 4.564 1.00 76.31 87 ALA A O 1
ATOM 717 N N . GLN A 1 88 ? 0.999 -7.303 3.244 1.00 77.62 88 GLN A N 1
ATOM 718 C CA . GLN A 1 88 ? 0.543 -8.536 3.899 1.00 77.62 88 GLN A CA 1
ATOM 719 C C . GLN A 1 88 ? 0.982 -8.616 5.365 1.00 77.62 88 GLN A C 1
ATOM 721 O O . GLN A 1 88 ? 0.181 -8.982 6.225 1.00 77.62 88 GLN A O 1
ATOM 726 N N . LEU A 1 89 ? 2.222 -8.227 5.672 1.00 78.62 89 LEU A N 1
ATOM 727 C CA . LEU A 1 89 ? 2.736 -8.185 7.041 1.00 78.62 89 LEU A CA 1
ATOM 728 C C . LEU A 1 89 ? 1.967 -7.183 7.903 1.00 78.62 89 LEU A C 1
ATOM 730 O O . LEU A 1 89 ? 1.631 -7.500 9.041 1.00 78.62 89 LEU A O 1
ATOM 734 N N . ALA A 1 90 ? 1.645 -6.003 7.368 1.00 74.50 90 ALA A N 1
ATOM 735 C CA . ALA A 1 90 ? 0.829 -5.023 8.079 1.00 74.50 90 ALA A CA 1
ATOM 736 C C . ALA A 1 90 ? -0.574 -5.571 8.397 1.00 74.50 90 ALA A C 1
ATOM 738 O O . ALA A 1 90 ? -1.050 -5.394 9.516 1.00 74.50 90 ALA A O 1
ATOM 739 N N . THR A 1 91 ? -1.199 -6.293 7.459 1.00 78.31 91 THR A N 1
ATOM 740 C CA . THR A 1 91 ? -2.487 -6.972 7.686 1.00 78.31 91 THR A CA 1
ATOM 741 C C . THR A 1 91 ? -2.385 -8.075 8.736 1.00 78.31 91 THR A C 1
ATOM 743 O O . THR A 1 91 ? -3.215 -8.146 9.637 1.00 78.31 91 THR A O 1
ATOM 746 N N . ALA A 1 92 ? -1.353 -8.917 8.665 1.00 74.06 92 ALA A N 1
ATOM 747 C CA . ALA A 1 92 ? -1.150 -9.987 9.635 1.00 74.06 92 ALA A CA 1
ATOM 748 C C . ALA A 1 92 ? -0.898 -9.438 11.049 1.00 74.06 92 ALA A C 1
ATOM 750 O O . ALA A 1 92 ? -1.471 -9.935 12.015 1.00 74.06 92 ALA A O 1
ATOM 751 N N . LEU A 1 93 ? -0.076 -8.389 11.172 1.00 76.19 93 LEU A N 1
ATOM 752 C CA . LEU A 1 93 ? 0.179 -7.706 12.441 1.00 76.19 93 LEU A CA 1
ATOM 753 C C . LEU A 1 93 ? -1.107 -7.112 13.017 1.00 76.19 93 LEU A C 1
ATOM 755 O O . LEU A 1 93 ? -1.366 -7.274 14.209 1.00 76.19 93 LEU A O 1
ATOM 759 N N . GLU A 1 94 ? -1.933 -6.493 12.174 1.00 77.69 94 GLU A N 1
ATOM 760 C CA . GLU A 1 94 ? -3.214 -5.937 12.599 1.00 77.69 94 GLU A CA 1
ATOM 761 C C . GLU A 1 94 ? -4.137 -7.013 13.174 1.00 77.69 94 GLU A C 1
ATOM 763 O O . GLU A 1 94 ? -4.656 -6.839 14.278 1.00 77.69 94 GLU A O 1
ATOM 768 N N . GLY A 1 95 ? -4.266 -8.147 12.479 1.00 75.44 95 GLY A N 1
ATOM 769 C CA . GLY A 1 95 ? -5.070 -9.278 12.942 1.00 75.44 95 GLY A CA 1
ATOM 770 C C . GLY A 1 95 ? -4.566 -9.900 14.249 1.00 75.44 95 GLY A C 1
ATOM 771 O O . GLY A 1 95 ? -5.346 -10.504 14.976 1.00 75.44 95 GLY A O 1
ATOM 772 N N . VAL A 1 96 ? -3.283 -9.733 14.593 1.00 76.44 96 VAL A N 1
ATOM 773 C CA . VAL A 1 96 ? -2.739 -10.151 15.900 1.00 76.44 96 VAL A CA 1
ATOM 774 C C . VAL A 1 96 ? -3.119 -9.174 17.024 1.00 76.44 96 VAL A C 1
ATOM 776 O O . VAL A 1 96 ? -3.219 -9.593 18.177 1.00 76.44 96 VAL A O 1
ATOM 779 N N . ILE A 1 97 ? -3.339 -7.884 16.736 1.00 74.44 97 ILE A N 1
ATOM 780 C CA . ILE A 1 97 ? -3.760 -6.894 17.752 1.00 74.44 97 ILE A CA 1
ATOM 781 C C . ILE A 1 97 ? -5.208 -7.120 18.182 1.00 74.44 97 ILE A C 1
ATOM 783 O O . ILE A 1 97 ? -5.517 -7.079 19.382 1.00 74.44 97 ILE A O 1
ATOM 787 N N . ASP A 1 98 ? -6.083 -7.288 17.195 1.00 76.06 98 ASP A N 1
ATOM 788 C CA . ASP A 1 98 ? -7.512 -7.525 17.361 1.00 76.06 98 ASP A CA 1
ATOM 789 C C . ASP A 1 98 ? -7.999 -8.331 16.153 1.00 76.06 98 ASP A C 1
ATOM 791 O O . ASP A 1 98 ? -7.949 -7.868 15.014 1.00 76.06 98 ASP A O 1
ATOM 795 N N . THR A 1 99 ? -8.429 -9.562 16.414 1.00 78.25 99 THR A N 1
ATOM 796 C CA . THR A 1 99 ? -8.918 -10.492 15.392 1.00 78.25 99 THR A CA 1
ATOM 797 C C . THR A 1 99 ? -10.318 -10.144 14.906 1.00 78.25 99 THR A C 1
ATOM 799 O O . THR A 1 99 ? -10.710 -10.594 13.832 1.00 78.25 99 THR A O 1
ATOM 802 N N . ASP A 1 100 ? -11.072 -9.376 15.696 1.00 79.38 100 ASP A N 1
ATOM 803 C CA . ASP A 1 100 ? -12.503 -9.165 15.490 1.00 79.38 100 ASP A CA 1
ATOM 804 C C . ASP A 1 100 ? -12.788 -7.825 14.799 1.00 79.38 100 ASP A C 1
ATOM 806 O O . ASP A 1 100 ? -13.845 -7.651 14.193 1.00 79.38 100 ASP A O 1
ATOM 810 N N . ASN A 1 101 ? -11.851 -6.873 14.869 1.00 81.69 101 ASN A N 1
ATOM 811 C CA . ASN A 1 101 ? -11.967 -5.563 14.230 1.00 81.69 101 ASN A CA 1
ATOM 812 C C . ASN A 1 101 ? -10.721 -5.260 13.393 1.00 81.69 101 ASN A C 1
ATOM 814 O O . ASN A 1 101 ? -9.639 -5.146 13.954 1.00 81.69 101 ASN A O 1
ATOM 818 N N . SER A 1 102 ? -10.869 -5.025 12.084 1.00 85.06 102 SER A N 1
ATOM 819 C CA . SER A 1 102 ? -9.781 -4.557 11.210 1.00 85.06 102 SER A CA 1
ATOM 820 C C . SER A 1 102 ? -10.009 -3.103 10.778 1.00 85.06 102 SER A C 1
ATOM 822 O O . SER A 1 102 ? -10.998 -2.753 10.126 1.00 85.06 102 SER A O 1
ATOM 824 N N . ALA A 1 103 ? -9.075 -2.222 11.137 1.00 84.56 103 ALA A N 1
ATOM 825 C CA . ALA A 1 103 ? -9.012 -0.866 10.610 1.00 84.56 103 ALA A CA 1
ATOM 826 C C . ALA A 1 103 ? -8.589 -0.856 9.131 1.00 84.56 103 ALA A C 1
ATOM 828 O O . ALA A 1 103 ? -9.078 0.005 8.396 1.00 84.56 103 ALA A O 1
ATOM 829 N N . ILE A 1 104 ? -7.753 -1.801 8.674 1.00 82.25 104 ILE A N 1
ATOM 830 C CA . ILE A 1 104 ? -7.424 -1.989 7.248 1.00 82.25 104 ILE A CA 1
ATOM 831 C C . ILE A 1 104 ? -8.695 -2.256 6.441 1.00 82.25 104 ILE A C 1
ATOM 833 O O . ILE A 1 104 ? -8.971 -1.520 5.491 1.00 82.25 104 ILE A O 1
ATOM 837 N N . GLU A 1 105 ? -9.496 -3.241 6.847 1.00 88.75 105 GLU A N 1
ATOM 838 C CA . GLU A 1 105 ? -10.758 -3.592 6.188 1.00 88.75 105 GLU A CA 1
ATOM 839 C C . GLU A 1 105 ? -11.731 -2.409 6.209 1.00 88.75 105 GLU A C 1
ATOM 841 O O . GLU A 1 105 ? -12.178 -1.952 5.159 1.00 88.75 105 GLU A O 1
ATOM 846 N N . SER A 1 106 ? -11.945 -1.793 7.379 1.00 87.06 106 SER A N 1
ATOM 847 C CA . SER A 1 106 ? -12.795 -0.601 7.500 1.00 87.06 106 SER A CA 1
ATOM 848 C C . SER A 1 106 ? -12.329 0.553 6.596 1.00 87.06 106 SER A C 1
ATOM 850 O O . SER A 1 106 ? -13.151 1.326 6.095 1.00 87.06 106 SER A O 1
ATOM 852 N N . MET A 1 107 ? -11.022 0.746 6.404 1.00 82.50 107 MET A N 1
ATOM 853 C CA . MET A 1 107 ? -10.505 1.771 5.492 1.00 82.50 107 MET A CA 1
ATOM 854 C C . MET A 1 107 ? -10.728 1.399 4.023 1.00 82.50 107 MET A C 1
ATOM 856 O O . MET A 1 107 ? -11.134 2.270 3.248 1.00 82.50 107 MET A O 1
ATOM 860 N N . MET A 1 108 ? -10.514 0.137 3.644 1.00 82.50 108 MET A N 1
ATOM 861 C CA . MET A 1 108 ? -10.797 -0.353 2.292 1.00 82.50 108 MET A CA 1
ATOM 862 C C . MET A 1 108 ? -12.284 -0.237 1.951 1.00 82.50 108 MET A C 1
ATOM 864 O O . MET A 1 108 ? -12.623 0.325 0.909 1.00 82.50 108 MET A O 1
ATOM 868 N N . ASP A 1 109 ? -13.176 -0.646 2.849 1.00 88.81 109 ASP A N 1
ATOM 869 C CA . ASP A 1 109 ? -14.626 -0.538 2.664 1.00 88.81 109 ASP A CA 1
ATOM 870 C C . ASP A 1 109 ? -15.077 0.911 2.482 1.00 88.81 109 ASP A C 1
ATOM 872 O O . ASP A 1 109 ? -15.908 1.229 1.624 1.00 88.81 109 ASP A O 1
ATOM 876 N N . ARG A 1 110 ? -14.491 1.839 3.250 1.00 85.81 110 ARG A N 1
ATOM 877 C CA . ARG A 1 110 ? -14.738 3.276 3.070 1.00 85.81 110 ARG A CA 1
ATOM 878 C C . ARG A 1 110 ? -14.270 3.758 1.702 1.00 85.81 110 ARG A C 1
ATOM 880 O O . ARG A 1 110 ? -14.991 4.535 1.074 1.00 85.81 110 ARG A O 1
ATOM 887 N N . ALA A 1 111 ? -13.106 3.311 1.236 1.00 77.81 111 ALA A N 1
ATOM 888 C CA . ALA A 1 111 ? -12.593 3.667 -0.083 1.00 77.81 111 ALA A CA 1
ATOM 889 C C . ALA A 1 111 ? -13.502 3.133 -1.204 1.00 77.81 111 ALA A C 1
ATOM 891 O O . ALA A 1 111 ? -13.880 3.900 -2.092 1.00 77.81 111 ALA A O 1
ATOM 892 N N . ILE A 1 112 ? -13.938 1.871 -1.120 1.00 85.31 112 ILE A N 1
ATOM 893 C CA . ILE A 1 112 ? -14.908 1.273 -2.051 1.00 85.31 112 ILE A CA 1
ATOM 894 C C . ILE A 1 112 ? -16.206 2.085 -2.044 1.00 85.31 112 ILE A C 1
ATOM 896 O O . ILE A 1 112 ? -16.662 2.535 -3.096 1.00 85.31 112 ILE A O 1
ATOM 900 N N . SER A 1 113 ? -16.753 2.383 -0.862 1.00 88.56 113 SER A N 1
ATOM 901 C CA . SER A 1 113 ? -17.967 3.194 -0.721 1.00 88.56 113 SER A CA 1
ATOM 902 C C . SER A 1 113 ? -17.816 4.592 -1.335 1.00 88.56 113 SER A C 1
ATOM 904 O O . SER A 1 113 ? -18.750 5.107 -1.954 1.00 88.56 113 SER A O 1
ATOM 906 N N . MET A 1 114 ? -16.649 5.228 -1.194 1.00 82.44 114 MET A N 1
ATOM 907 C CA . MET A 1 114 ? -16.361 6.517 -1.830 1.00 82.44 114 MET A CA 1
ATOM 908 C C . MET A 1 114 ? -16.349 6.416 -3.357 1.00 82.44 114 MET A C 1
ATOM 910 O O . MET A 1 114 ? -16.946 7.265 -4.021 1.00 82.44 114 MET A O 1
ATOM 914 N N . VAL A 1 115 ? -15.714 5.383 -3.916 1.00 81.81 115 VAL A N 1
ATOM 915 C CA . VAL A 1 115 ? -15.680 5.146 -5.366 1.00 81.81 115 VAL A CA 1
ATOM 916 C C . VAL A 1 115 ? -17.082 4.866 -5.902 1.00 81.81 115 VAL A C 1
ATOM 918 O O . VAL A 1 115 ? -17.492 5.472 -6.889 1.00 81.81 115 VAL A O 1
ATOM 921 N N . GLU A 1 116 ? -17.871 4.033 -5.224 1.00 87.25 116 GLU A N 1
ATOM 922 C CA . GLU A 1 116 ? -19.262 3.776 -5.602 1.00 87.25 116 GLU A CA 1
ATOM 923 C C . GLU A 1 116 ? -20.112 5.049 -5.593 1.00 87.25 116 GLU A C 1
ATOM 925 O O . GLU A 1 116 ? -20.902 5.283 -6.512 1.00 87.25 116 GLU A O 1
ATOM 930 N N . LYS A 1 117 ? -19.952 5.894 -4.567 1.00 87.38 117 LYS A N 1
ATOM 931 C CA . LYS A 1 117 ? -20.632 7.193 -4.489 1.00 87.38 117 LYS A CA 1
ATOM 932 C C . LYS A 1 117 ? -20.204 8.111 -5.631 1.00 87.38 117 LYS A C 1
ATOM 934 O O . LYS A 1 117 ? -21.063 8.760 -6.221 1.00 87.38 117 LYS A O 1
ATOM 939 N N . ASN A 1 118 ? -18.919 8.133 -5.984 1.00 82.81 118 ASN A N 1
ATOM 940 C CA . ASN A 1 118 ? -18.411 8.906 -7.118 1.00 82.81 118 ASN A CA 1
ATOM 941 C C . ASN A 1 118 ? -19.002 8.407 -8.449 1.00 82.81 118 ASN A C 1
ATOM 943 O O . ASN A 1 118 ? -19.565 9.192 -9.209 1.00 82.81 118 ASN A O 1
ATOM 947 N N . ASN A 1 119 ? -18.999 7.095 -8.686 1.00 82.12 119 ASN A N 1
ATOM 948 C CA . ASN A 1 119 ? -19.596 6.496 -9.882 1.00 82.12 119 ASN A CA 1
ATOM 949 C C . ASN A 1 119 ? -21.096 6.813 -9.986 1.00 82.12 119 ASN A C 1
ATOM 951 O O . ASN A 1 119 ? -21.589 7.176 -11.057 1.00 82.12 119 ASN A O 1
ATOM 955 N N . LYS A 1 120 ? -21.825 6.751 -8.863 1.00 85.69 120 LYS A N 1
ATOM 956 C CA . LYS A 1 120 ? -23.229 7.180 -8.797 1.00 85.69 120 LYS A CA 1
ATOM 957 C C . LYS A 1 120 ? -23.362 8.658 -9.166 1.00 85.69 120 LYS A C 1
ATOM 959 O O . LYS A 1 120 ? -24.159 8.971 -10.048 1.00 85.69 120 LYS A O 1
ATOM 964 N N . LEU A 1 121 ? -22.562 9.550 -8.578 1.00 83.25 121 LEU A N 1
ATOM 965 C CA . LEU A 1 121 ? -22.571 10.983 -8.901 1.00 83.25 121 LEU A CA 1
ATOM 966 C C . LEU A 1 121 ? -22.317 11.247 -10.391 1.00 83.25 121 LEU A C 1
ATOM 968 O O . LEU A 1 121 ? -23.059 12.016 -10.995 1.00 83.25 121 LEU A O 1
ATOM 972 N N . GLN A 1 122 ? -21.346 10.573 -11.010 1.00 79.50 122 GLN A N 1
ATOM 973 C CA . GLN A 1 122 ? -21.085 10.695 -12.449 1.00 79.50 122 GLN A CA 1
ATOM 974 C C . GLN A 1 122 ? -22.267 10.200 -13.289 1.00 79.50 122 GLN A C 1
ATOM 976 O O . GLN A 1 122 ? -22.690 10.879 -14.224 1.00 79.50 122 GLN A O 1
ATOM 981 N N . SER A 1 123 ? -22.868 9.064 -12.921 1.00 78.44 123 SER A N 1
ATOM 982 C CA . SER A 1 123 ? -24.057 8.541 -13.605 1.00 78.44 123 SER A CA 1
ATOM 983 C C . SER A 1 123 ? -25.264 9.486 -13.505 1.00 78.44 123 SER A C 1
ATOM 985 O O . SER A 1 123 ? -26.050 9.587 -14.446 1.00 78.44 123 SER A O 1
ATOM 987 N N . HIS A 1 124 ? -25.397 10.215 -12.392 1.00 75.12 124 HIS A N 1
ATOM 988 C CA . HIS A 1 124 ? -26.412 11.251 -12.217 1.00 75.12 124 HIS A CA 1
ATOM 989 C C . HIS A 1 124 ? -26.055 12.541 -12.974 1.00 75.12 124 HIS A C 1
ATOM 991 O O . HIS A 1 124 ? -26.939 13.149 -13.571 1.00 75.12 124 HIS A O 1
ATOM 997 N N . GLY A 1 125 ? -24.777 12.927 -13.030 1.00 72.19 125 GLY A N 1
ATOM 998 C CA . GLY A 1 125 ? -24.292 14.076 -13.803 1.00 72.19 125 GLY A CA 1
ATOM 999 C C . GLY A 1 125 ? -24.463 13.910 -15.318 1.00 72.19 125 GLY A C 1
ATOM 1000 O O . GLY A 1 125 ? -24.795 14.874 -16.008 1.00 72.19 125 GLY A O 1
ATOM 1001 N N . LEU A 1 126 ? -24.325 12.683 -15.831 1.00 62.59 126 LEU A N 1
ATOM 1002 C CA . LEU A 1 126 ? -24.612 12.332 -17.229 1.00 62.59 126 LEU A CA 1
ATOM 1003 C C . LEU A 1 126 ? -26.114 12.347 -17.556 1.00 62.59 126 LEU A C 1
ATOM 1005 O O . LEU A 1 126 ? -26.489 12.548 -18.706 1.00 62.59 126 LEU A O 1
ATOM 1009 N N . LYS A 1 127 ? -26.974 12.159 -16.549 1.00 63.91 127 LYS A N 1
ATOM 1010 C CA . LYS A 1 127 ? -28.438 12.253 -16.672 1.00 63.91 127 LYS A CA 1
ATOM 1011 C C . LYS A 1 127 ? -28.965 13.676 -16.462 1.00 63.91 127 LYS A C 1
ATOM 1013 O O . LYS A 1 127 ? -30.173 13.878 -16.546 1.00 63.91 127 LYS A O 1
ATOM 1018 N N . ASN A 1 128 ? -28.098 14.647 -16.164 1.00 57.28 128 ASN A N 1
ATOM 1019 C CA . ASN A 1 128 ? -28.516 16.015 -15.885 1.00 57.28 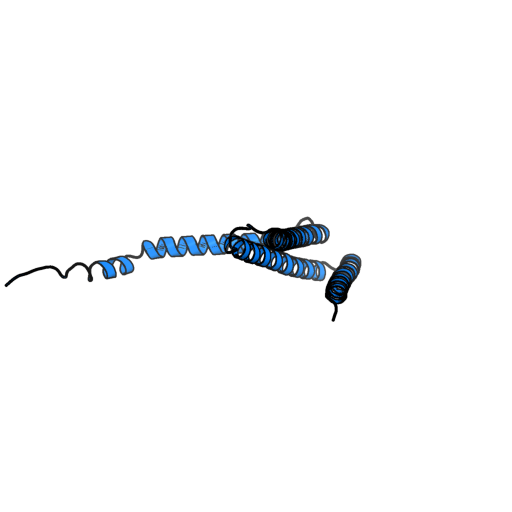128 ASN A CA 1
ATOM 1020 C C . ASN A 1 128 ? -28.911 16.733 -17.197 1.00 57.28 128 ASN A C 1
ATOM 1022 O O . ASN A 1 128 ? -28.047 16.911 -18.062 1.00 57.28 128 ASN A O 1
ATOM 1026 N N . PRO A 1 129 ? -30.175 17.170 -17.371 1.00 60.25 129 PRO A N 1
ATOM 1027 C CA . PRO A 1 129 ? -30.652 17.789 -18.615 1.00 60.25 129 PRO A CA 1
ATOM 1028 C C . PRO A 1 129 ? -29.889 19.061 -19.014 1.00 60.25 129 PRO A C 1
ATOM 1030 O O . PRO A 1 129 ? -29.799 19.388 -20.195 1.00 60.25 129 PRO A O 1
ATOM 1033 N N . THR A 1 130 ? -29.280 19.756 -18.049 1.00 61.03 130 THR A N 1
ATOM 1034 C CA . THR A 1 130 ? -28.447 20.947 -18.283 1.00 61.03 130 THR A CA 1
ATOM 1035 C C . THR A 1 130 ? -27.133 20.654 -19.016 1.00 61.03 130 THR A C 1
ATOM 1037 O O . THR A 1 130 ? -26.591 21.555 -19.647 1.00 61.03 130 THR A O 1
ATOM 1040 N N . ASN A 1 131 ? -26.644 19.406 -19.016 1.00 54.31 131 ASN A N 1
ATOM 1041 C CA . ASN A 1 131 ? -25.487 18.992 -19.825 1.00 54.31 131 ASN A CA 1
ATOM 1042 C C . ASN A 1 131 ? -25.863 18.627 -21.273 1.00 54.31 131 ASN A C 1
ATOM 1044 O O . ASN A 1 131 ? -24.992 18.594 -22.140 1.00 54.31 131 ASN A O 1
ATOM 1048 N N . VAL A 1 132 ? -27.144 18.353 -21.546 1.00 53.31 132 VAL A N 1
ATOM 1049 C CA . VAL A 1 132 ? -27.651 18.058 -22.899 1.00 53.31 132 VAL A CA 1
ATOM 1050 C C . VAL A 1 132 ? -27.974 19.355 -23.646 1.00 53.31 132 VAL A C 1
ATOM 1052 O O . VAL A 1 132 ? -27.680 19.456 -24.833 1.00 53.31 132 VAL A O 1
ATOM 1055 N N . ALA A 1 133 ? -28.468 20.376 -22.935 1.00 51.19 133 ALA A N 1
ATOM 1056 C CA . ALA A 1 133 ? -28.738 21.702 -23.497 1.00 51.19 133 ALA A CA 1
ATOM 1057 C C . ALA A 1 133 ? -27.484 22.377 -24.093 1.00 51.19 133 ALA A C 1
ATOM 1059 O O . ALA A 1 133 ? -27.573 23.056 -25.107 1.00 51.19 133 ALA A O 1
ATOM 1060 N N . ASN A 1 134 ? -26.299 22.115 -23.531 1.00 50.81 134 ASN A N 1
ATOM 1061 C CA . ASN A 1 134 ? -25.035 22.665 -24.038 1.00 50.81 134 ASN A CA 1
ATOM 1062 C C . ASN A 1 134 ? -24.505 21.961 -25.306 1.00 50.81 134 ASN A C 1
ATOM 1064 O O . ASN A 1 134 ? -23.562 22.449 -25.923 1.00 50.81 134 ASN A O 1
ATOM 1068 N N . LYS A 1 135 ? -25.070 20.808 -25.701 1.00 49.78 135 LYS A N 1
ATOM 1069 C CA . LYS A 1 135 ? -24.721 20.142 -26.972 1.00 49.78 135 LYS A CA 1
ATOM 1070 C C . LYS A 1 135 ? -25.574 20.629 -28.140 1.00 49.78 135 LYS A C 1
ATOM 1072 O O . LYS A 1 135 ? -25.085 20.665 -29.264 1.00 49.78 135 LYS A O 1
ATOM 1077 N N . THR A 1 136 ? -26.816 21.034 -27.885 1.00 49.12 136 THR A N 1
ATOM 1078 C CA . THR A 1 136 ? -27.736 21.507 -28.931 1.00 49.12 136 THR A CA 1
ATOM 1079 C C . THR A 1 136 ? -27.390 22.886 -29.492 1.00 49.12 136 THR A C 1
ATOM 1081 O O . THR A 1 136 ? -27.788 23.181 -30.614 1.00 49.12 136 THR A O 1
ATOM 1084 N N . ASP A 1 137 ? -26.582 23.686 -28.792 1.00 49.34 137 ASP A N 1
ATOM 1085 C CA . ASP A 1 137 ? -26.188 25.020 -29.269 1.00 49.34 137 ASP A CA 1
ATOM 1086 C C . ASP A 1 137 ? -24.941 25.013 -30.178 1.00 49.34 137 ASP A C 1
ATOM 1088 O O . ASP A 1 137 ? -24.634 26.022 -30.810 1.00 49.34 137 ASP A O 1
ATOM 1092 N N . VAL A 1 138 ? -24.227 23.883 -30.297 1.00 51.75 138 VAL A N 1
ATOM 1093 C CA . VAL A 1 138 ? -23.001 23.783 -31.122 1.00 51.75 138 VAL A CA 1
ATOM 1094 C C . VAL A 1 138 ? -23.253 23.105 -32.479 1.00 51.75 138 VAL A C 1
ATOM 1096 O O . VAL A 1 138 ? -22.493 23.316 -33.422 1.00 51.75 138 VAL A O 1
ATOM 1099 N N . GLU A 1 139 ? -24.345 22.349 -32.636 1.00 45.25 139 GLU A N 1
ATOM 1100 C CA . GLU A 1 139 ? -24.669 21.636 -33.888 1.00 45.25 139 GLU A CA 1
ATOM 1101 C C . GLU A 1 139 ? -25.667 22.374 -34.807 1.00 45.25 139 GLU A C 1
ATOM 1103 O O . GLU A 1 139 ? -25.940 21.912 -35.912 1.00 45.25 139 GLU A O 1
ATOM 1108 N N . GLY A 1 140 ? -26.163 23.556 -34.418 1.00 44.38 140 GLY A N 1
ATOM 1109 C CA . GLY A 1 140 ? -27.114 24.360 -35.209 1.00 44.38 140 GLY A CA 1
ATOM 1110 C C . GLY A 1 140 ? -26.504 25.280 -36.283 1.00 44.38 140 GLY A C 1
ATOM 1111 O O . GLY A 1 140 ? -27.202 26.138 -36.815 1.00 44.38 140 GLY A O 1
ATOM 1112 N N . GLY A 1 141 ? -25.209 25.151 -36.587 1.00 41.59 141 GLY A N 1
ATOM 1113 C CA . GLY A 1 141 ? -24.454 26.072 -37.450 1.00 41.59 141 GLY A CA 1
ATOM 1114 C C . GLY A 1 141 ? -24.086 25.530 -38.837 1.00 41.59 141 GLY A C 1
ATOM 1115 O O . GLY A 1 141 ? -22.932 25.637 -39.241 1.00 41.59 141 GLY A O 1
ATOM 1116 N N . LYS A 1 142 ? -25.031 24.927 -39.560 1.00 52.03 142 LYS A N 1
ATOM 1117 C CA . LYS A 1 142 ? -24.967 24.634 -41.009 1.00 52.03 142 LYS A CA 1
ATOM 1118 C C . LYS A 1 142 ? -26.410 24.796 -41.517 1.00 52.03 142 LYS A C 1
ATOM 1120 O O . LYS A 1 142 ? -27.301 24.228 -40.906 1.00 52.03 142 LYS A O 1
ATOM 1125 N N . GLU A 1 143 ? -26.778 25.580 -42.526 1.00 46.91 143 GLU A N 1
ATOM 1126 C CA . GLU A 1 143 ? -26.140 26.038 -43.766 1.00 46.91 143 GLU A CA 1
ATOM 1127 C C . GLU A 1 143 ? -26.885 27.292 -44.277 1.00 46.91 143 GLU A C 1
ATOM 1129 O O . GLU A 1 143 ? -28.072 27.439 -43.987 1.00 46.91 143 GLU A O 1
ATOM 1134 N N . SER A 1 144 ? -26.266 28.116 -45.135 1.00 33.34 144 SER A N 1
ATOM 1135 C CA . SER A 1 144 ? -26.848 28.407 -46.464 1.00 33.34 144 SER A CA 1
ATOM 1136 C C . SER A 1 144 ? -26.001 29.345 -47.341 1.00 33.34 144 SER A C 1
ATOM 1138 O O . SER A 1 144 ? -25.182 30.099 -46.819 1.00 33.34 144 SER A O 1
ATOM 1140 N N . PRO A 1 145 ? -26.185 29.266 -48.673 1.00 50.56 145 PRO A N 1
ATOM 1141 C CA . PRO A 1 145 ? -25.180 29.553 -49.691 1.00 50.56 145 PRO A CA 1
ATOM 1142 C C . PRO A 1 145 ? -25.343 30.940 -50.327 1.00 50.56 145 PRO A C 1
ATOM 1144 O O . PRO A 1 145 ? -26.464 31.432 -50.391 1.00 50.56 145 PRO A O 1
ATOM 1147 N N . VAL A 1 146 ? -24.244 31.504 -50.846 1.00 39.50 146 VAL A N 1
ATOM 1148 C CA . VAL A 1 146 ? -24.041 32.051 -52.212 1.00 39.50 146 VAL A CA 1
ATOM 1149 C C . VAL A 1 146 ? -22.533 32.114 -52.448 1.00 39.50 146 VAL A C 1
ATOM 1151 O O . VAL A 1 146 ? -21.826 32.586 -51.531 1.00 39.50 146 VAL A O 1
#

Secondary structure (DSSP, 8-state):
--HHHHHHHHHHHHHHHHHHHHHHHHH--HHHHHHHHHHHHHHHHHHHHHHHHHHHHHHTSPP--SHHHHHHHHHHHHHHHHHHHHHHHHHHHHHHH-SS--HHHHHHHHHHHHHHHHHHHHHHHHT-HHHHHHHHTTS-------

pLDDT: mean 74.03, std 12.64, range [33.34, 89.19]

Foldseek 3Di:
DDPVVVVVVVVVVVVVVVVVVVVDLVDDDPVSLVVLLVVLLVQLVVLVVVLVVLVVVLVVDDDQDDPVSVVVSVVSVVSSVVSVVSNVVSQVSNCVSPVPDHPNVVVVVVVVVVVVVVVVVVVVVVVDVVVVVVVVVPPPPDDDDD

Radius of gyration: 25.02 Å; chains: 1; bounding box: 58×42×80 Å

Sequence (146 aa):
MDWITFISLALAVLSTVIAVYQWAVINESNKTKRELQYLLAGVNNAALQKQMAWQNQINTLDKFESRQDWDTGRLYLRERDDFAELAQLATALEGVIDTDNSAIESMMDRAISMVEKNNKLQSHGLKNPTNVANKTDVEGGKESPV